Protein AF-D5GY36-F1 (afdb_monomer)

pLDDT: mean 95.46, std 3.85, range [74.31, 98.12]

Nearest PDB structures (foldseek):
  2w37-assembly1_A  TM=1.004E+00  e=1.116E-05  Lentilactobacillus hilgardii
  7xjt-assembly2_B  TM=9.598E-01  e=1.603E-04  Psychrobacter sp. PAMC 21119
  7nov-assembly1_A  TM=9.825E-01  e=8.627E-04  Mycobacterium tuberculosis H37Rv
  4kwt-assembly1_A  TM=9.676E-01  e=1.512E-03  Vibrio vulnificus CMCP6
  4kwt-assembly1_C  TM=9.626E-01  e=3.049E-03  Vibrio vulnificus CMCP6

Radius of gyration: 10.35 Å; Cα contacts (8 Å, |Δi|>4): 109; chains: 1; bounding box: 25×17×26 Å

Organism: Lactobacillus crispatus (strain ST1) (NCBI:txid748671)

Mean predicted aligned error: 2.42 Å

Solvent-accessible surface area (backbone atoms only — not comparable to full-atom values): 3168 Å² total; per-residue (Å²): 107,57,71,23,63,41,71,63,44,44,49,47,42,34,53,28,10,58,72,36,39,64,37,69,47,33,20,55,77,96,30,48,52,53,69,71,54,52,52,53,19,49,55,32,13,70,76,43,68,20,63,69,44,79,39,67,66,87,125

Structure (mmCIF, N/CA/C/O backbone):
data_AF-D5GY36-F1
#
_entry.id   AF-D5GY36-F1
#
loop_
_atom_site.group_PDB
_atom_site.id
_atom_site.type_symbol
_atom_site.label_atom_id
_atom_site.label_alt_id
_atom_site.label_comp_id
_atom_site.label_asym_id
_atom_site.label_entity_id
_atom_site.label_seq_id
_atom_site.pdbx_PDB_ins_code
_atom_site.Cartn_x
_atom_site.Cartn_y
_atom_site.Cartn_z
_atom_site.occupancy
_atom_site.B_iso_or_equiv
_atom_site.auth_seq_id
_atom_site.auth_comp_id
_atom_site.auth_asym_id
_atom_site.auth_atom_id
_atom_site.pdbx_PDB_model_num
ATOM 1 N N . MET A 1 1 ? 3.022 4.198 -9.394 1.00 82.75 1 MET A N 1
ATOM 2 C CA . MET A 1 1 ? 3.859 3.294 -10.208 1.00 82.75 1 MET A CA 1
ATOM 3 C C . MET A 1 1 ? 5.254 3.883 -10.262 1.00 82.75 1 MET A C 1
ATOM 5 O O . MET A 1 1 ? 5.349 5.075 -10.524 1.00 82.75 1 MET A O 1
ATOM 9 N N . GLY A 1 2 ? 6.298 3.109 -9.975 1.00 89.31 2 GLY A N 1
ATOM 10 C CA . GLY A 1 2 ? 7.670 3.630 -9.912 1.00 89.31 2 GLY A CA 1
ATOM 11 C C . GLY A 1 2 ? 8.451 3.030 -8.749 1.00 89.31 2 GLY A C 1
ATOM 12 O O . GLY A 1 2 ? 8.269 1.853 -8.446 1.00 89.31 2 GLY A O 1
ATOM 13 N N . ASP A 1 3 ? 9.301 3.828 -8.107 1.00 93.19 3 ASP A N 1
ATOM 14 C CA . ASP A 1 3 ? 10.003 3.437 -6.883 1.00 93.19 3 ASP A CA 1
ATOM 15 C C . ASP A 1 3 ? 9.048 3.524 -5.685 1.00 93.19 3 ASP A C 1
ATOM 17 O O . ASP A 1 3 ? 8.572 4.603 -5.346 1.00 93.19 3 ASP A O 1
ATOM 21 N N . GLY A 1 4 ? 8.716 2.387 -5.073 1.00 91.75 4 GLY A N 1
ATOM 22 C CA . GLY A 1 4 ? 7.877 2.363 -3.878 1.00 91.75 4 GLY A CA 1
ATOM 23 C C . GLY A 1 4 ? 8.645 2.602 -2.582 1.00 91.75 4 GLY A C 1
ATOM 24 O O . GLY A 1 4 ? 8.008 2.662 -1.542 1.00 91.75 4 GLY A O 1
ATOM 25 N N . ARG A 1 5 ? 9.978 2.726 -2.603 1.00 92.19 5 ARG A N 1
ATOM 26 C CA . ARG A 1 5 ? 10.793 3.012 -1.407 1.00 92.19 5 ARG A CA 1
ATOM 27 C C . ARG A 1 5 ? 11.150 4.480 -1.258 1.00 92.19 5 ARG A C 1
ATOM 29 O O . ARG A 1 5 ? 11.849 4.827 -0.303 1.00 92.19 5 ARG A O 1
ATOM 36 N N . ASP A 1 6 ? 10.714 5.323 -2.187 1.00 93.94 6 ASP A N 1
ATOM 37 C CA . ASP A 1 6 ? 10.897 6.754 -2.046 1.00 93.94 6 ASP A CA 1
ATOM 38 C C . ASP A 1 6 ? 9.969 7.327 -0.959 1.00 93.94 6 ASP A C 1
ATOM 40 O O . ASP A 1 6 ? 8.958 6.750 -0.546 1.00 93.94 6 ASP A O 1
ATOM 44 N N . ASN A 1 7 ? 10.340 8.501 -0.461 1.00 92.94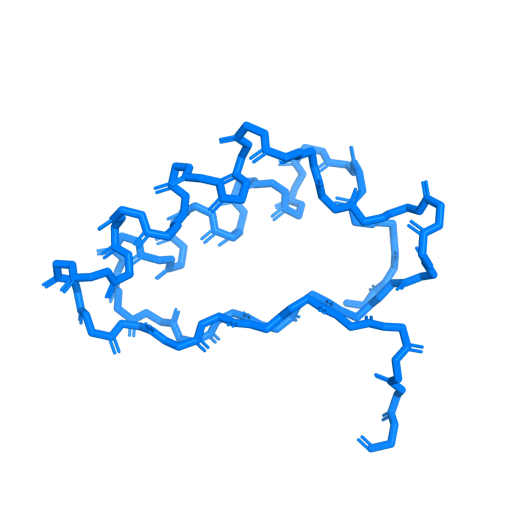 7 ASN A N 1
ATOM 45 C CA . ASN A 1 7 ? 9.580 9.176 0.585 1.00 92.94 7 ASN A CA 1
ATOM 46 C C . ASN A 1 7 ? 8.212 9.683 0.095 1.00 92.94 7 ASN A C 1
ATOM 48 O O . ASN A 1 7 ? 7.325 9.929 0.916 1.00 92.94 7 ASN A O 1
ATOM 52 N N . VAL A 1 8 ? 8.029 9.855 -1.217 1.00 95.25 8 VAL A N 1
ATOM 53 C CA . VAL A 1 8 ? 6.775 10.321 -1.813 1.00 95.25 8 VAL A CA 1
ATOM 54 C C . VAL A 1 8 ? 5.739 9.202 -1.808 1.00 95.25 8 VAL A C 1
ATOM 56 O O . VAL A 1 8 ? 4.607 9.450 -1.407 1.00 95.25 8 VAL A O 1
ATOM 59 N N . ALA A 1 9 ? 6.111 7.979 -2.179 1.00 95.81 9 ALA A N 1
ATOM 60 C CA . ALA A 1 9 ? 5.280 6.785 -2.118 1.00 95.81 9 ALA A CA 1
ATOM 61 C C . ALA A 1 9 ? 4.882 6.475 -0.674 1.00 95.81 9 ALA A C 1
ATOM 63 O O . ALA A 1 9 ? 3.701 6.246 -0.410 1.00 95.81 9 ALA A O 1
ATOM 64 N N . ASP A 1 10 ? 5.832 6.559 0.262 1.00 96.00 10 ASP A N 1
ATOM 65 C CA . ASP A 1 10 ? 5.564 6.386 1.691 1.00 96.00 10 ASP A CA 1
ATOM 66 C C . ASP A 1 10 ? 4.562 7.443 2.204 1.00 96.00 10 ASP A C 1
ATOM 68 O O . ASP A 1 10 ? 3.551 7.109 2.830 1.00 96.00 10 ASP A O 1
ATOM 72 N N . SER A 1 11 ? 4.787 8.723 1.881 1.00 96.69 11 SER A N 1
ATOM 73 C CA . SER A 1 11 ? 3.898 9.822 2.293 1.00 96.69 11 SER A CA 1
ATOM 74 C C . SER A 1 11 ? 2.517 9.723 1.647 1.00 96.69 11 SER A C 1
ATOM 76 O O . SER A 1 11 ? 1.506 9.951 2.308 1.00 96.69 11 SER A O 1
ATOM 78 N N . LEU A 1 12 ? 2.456 9.367 0.364 1.00 96.50 12 LEU A N 1
ATOM 79 C CA . LEU A 1 12 ? 1.211 9.203 -0.378 1.00 96.50 12 LEU A CA 1
ATOM 80 C C . LEU A 1 12 ? 0.383 8.053 0.190 1.00 96.50 12 LEU A C 1
ATOM 82 O O . LEU A 1 12 ? -0.821 8.211 0.383 1.00 96.50 12 LEU A O 1
ATOM 86 N N . LEU A 1 13 ? 1.026 6.921 0.485 1.00 97.69 13 LEU A N 1
ATOM 87 C CA . LEU A 1 13 ? 0.378 5.758 1.076 1.00 97.69 13 LEU A CA 1
ATOM 88 C C . LEU A 1 13 ? -0.225 6.112 2.437 1.00 97.69 13 LEU A C 1
ATOM 90 O O . LEU A 1 13 ? -1.409 5.872 2.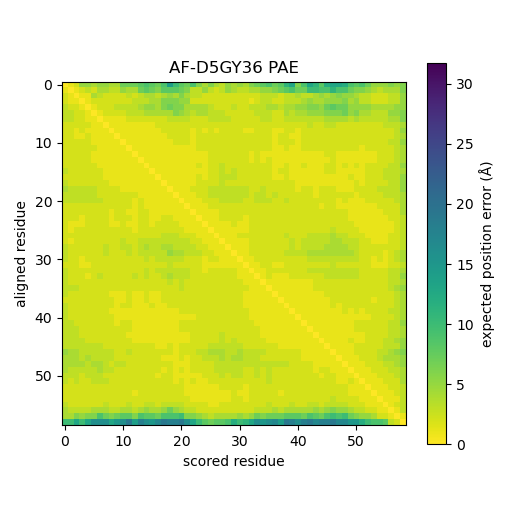661 1.00 97.69 13 LEU A O 1
ATOM 94 N N . VAL A 1 14 ? 0.547 6.735 3.327 1.00 97.56 14 VAL A N 1
ATOM 95 C CA . VAL A 1 14 ? 0.071 7.087 4.672 1.00 97.56 14 VAL A CA 1
ATOM 96 C C . VAL A 1 14 ? -1.016 8.161 4.625 1.00 97.56 14 VAL A C 1
ATOM 98 O O . VAL A 1 14 ? -2.093 7.955 5.182 1.00 97.56 14 VAL A O 1
ATOM 101 N N . CYS A 1 15 ? -0.786 9.279 3.933 1.00 97.62 15 CYS A N 1
ATOM 102 C CA . CYS A 1 15 ? -1.762 10.368 3.854 1.00 97.62 15 CYS A CA 1
ATOM 103 C C . CYS A 1 15 ? -3.046 9.938 3.137 1.00 97.62 15 CYS A C 1
ATOM 105 O O . CYS A 1 15 ? -4.140 10.270 3.589 1.00 97.62 15 CYS A O 1
ATOM 107 N N . GLY A 1 16 ? -2.940 9.171 2.049 1.00 97.56 16 GLY A N 1
ATOM 108 C CA . GLY A 1 16 ? -4.110 8.622 1.366 1.00 97.56 16 GLY A CA 1
ATOM 109 C C . GLY A 1 16 ? -4.918 7.708 2.284 1.00 97.56 16 GLY A C 1
ATOM 110 O O . GLY A 1 16 ? -6.135 7.863 2.380 1.00 97.56 16 GLY A O 1
ATOM 111 N N . SER A 1 17 ? -4.232 6.862 3.062 1.00 97.88 17 SER A N 1
ATOM 112 C CA . SER A 1 17 ? -4.876 6.016 4.072 1.00 97.88 17 SER A CA 1
ATOM 113 C C . SER A 1 17 ? -5.607 6.829 5.132 1.00 97.88 17 SER A C 1
ATOM 115 O O . SER A 1 17 ? -6.727 6.484 5.485 1.00 97.88 17 SER A O 1
ATOM 117 N N . MET A 1 18 ? -5.015 7.918 5.631 1.00 97.62 18 MET A N 1
ATOM 118 C CA . MET A 1 18 ?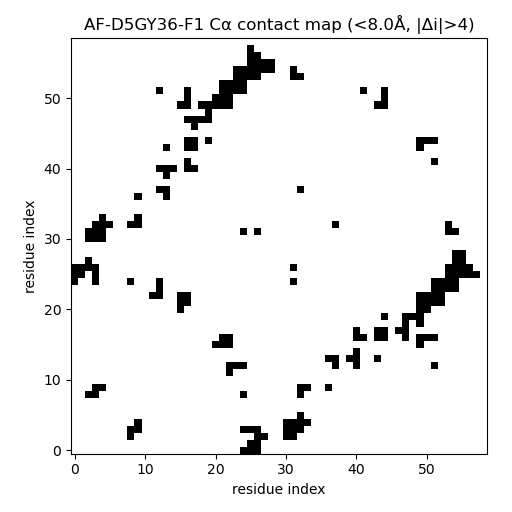 -5.662 8.804 6.611 1.00 97.62 18 MET A CA 1
ATOM 119 C C . MET A 1 18 ? -6.938 9.446 6.055 1.00 97.62 18 MET A C 1
ATOM 121 O O . MET A 1 18 ? -7.918 9.600 6.777 1.00 97.62 18 MET A O 1
ATOM 125 N N . LEU A 1 19 ? -6.933 9.811 4.771 1.00 97.69 19 LEU A N 1
ATOM 126 C CA . LEU A 1 19 ? -8.045 10.497 4.109 1.00 97.69 19 LEU A CA 1
ATOM 127 C C . LEU A 1 19 ? -9.140 9.548 3.591 1.00 97.69 19 LEU A C 1
ATOM 129 O O . LEU A 1 19 ? -10.115 10.019 3.008 1.00 97.69 19 LEU A O 1
ATOM 133 N N . GLY A 1 20 ? -8.995 8.229 3.765 1.00 96.62 20 GLY A N 1
ATOM 134 C CA . GLY A 1 20 ? -9.945 7.243 3.229 1.00 96.62 20 GLY A CA 1
ATOM 135 C C . GLY A 1 20 ? -9.809 7.010 1.722 1.00 96.62 20 GLY A C 1
ATOM 136 O O . GLY A 1 20 ? -10.701 6.442 1.095 1.00 96.62 20 GLY A O 1
ATOM 137 N N . VAL A 1 21 ? -8.698 7.441 1.123 1.00 97.88 21 VAL A N 1
ATOM 138 C CA . VAL A 1 21 ? -8.405 7.244 -0.298 1.00 97.88 21 VAL A CA 1
ATOM 139 C C . VAL A 1 21 ? -7.738 5.888 -0.489 1.00 97.88 21 VAL A C 1
ATOM 141 O O . VAL A 1 21 ? -6.776 5.557 0.196 1.00 97.88 21 VAL A O 1
ATOM 144 N N . ASN A 1 22 ? -8.218 5.112 -1.460 1.00 97.69 22 ASN A N 1
ATOM 145 C CA . ASN A 1 22 ? -7.586 3.848 -1.834 1.00 97.69 22 ASN A CA 1
ATOM 146 C C . ASN A 1 22 ? -6.281 4.131 -2.586 1.00 97.69 22 ASN A C 1
ATOM 148 O O . ASN A 1 22 ? -6.314 4.687 -3.688 1.00 97.69 22 ASN A O 1
ATOM 152 N N . VAL A 1 23 ? -5.141 3.750 -2.008 1.00 96.56 23 VAL A N 1
ATOM 153 C CA . VAL A 1 23 ? -3.823 3.952 -2.623 1.00 96.56 23 VAL A CA 1
ATOM 154 C C . VAL A 1 23 ? -3.262 2.631 -3.122 1.00 96.56 23 VAL A C 1
ATOM 156 O O . VAL A 1 23 ? -3.090 1.681 -2.359 1.00 96.56 23 VAL A O 1
ATOM 159 N N . HIS A 1 24 ? -2.943 2.576 -4.413 1.00 96.69 24 HIS A N 1
ATOM 160 C CA . HIS A 1 24 ? -2.294 1.423 -5.028 1.00 96.69 24 HIS A CA 1
ATOM 161 C C . HIS A 1 24 ? -0.849 1.773 -5.417 1.00 96.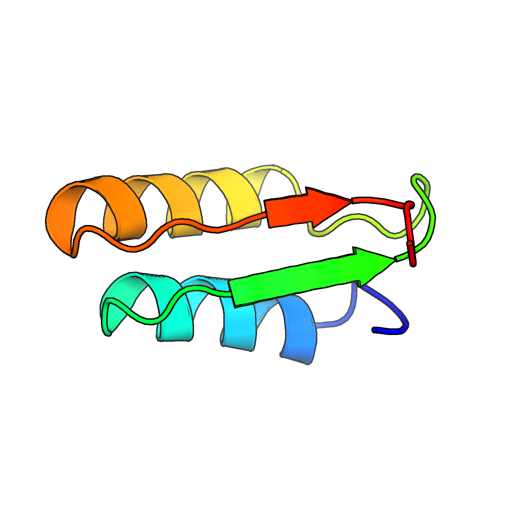69 24 HIS A C 1
ATOM 163 O O . HIS A 1 24 ? -0.610 2.596 -6.307 1.00 96.69 24 HIS A O 1
ATOM 169 N N . ILE A 1 25 ? 0.125 1.142 -4.760 1.00 96.38 25 ILE A N 1
ATOM 170 C CA . ILE A 1 25 ? 1.551 1.260 -5.076 1.00 96.38 25 ILE A CA 1
ATOM 171 C C . ILE A 1 25 ? 1.955 0.072 -5.950 1.00 96.38 25 ILE A C 1
ATOM 173 O O . ILE A 1 25 ? 2.082 -1.054 -5.477 1.00 96.38 25 ILE A O 1
ATOM 177 N N . VAL A 1 26 ? 2.167 0.347 -7.235 1.00 96.81 26 VAL A N 1
ATOM 178 C CA . VAL A 1 26 ? 2.668 -0.636 -8.206 1.00 96.81 26 VAL A CA 1
ATOM 179 C C . VAL A 1 26 ? 4.175 -0.457 -8.378 1.00 96.81 26 VAL A C 1
ATOM 181 O O . VAL A 1 26 ? 4.621 0.581 -8.880 1.00 96.81 26 VAL A O 1
ATOM 184 N N . THR A 1 27 ? 4.968 -1.426 -7.933 1.00 96.19 27 THR A N 1
ATOM 185 C CA . THR A 1 27 ? 6.440 -1.354 -7.925 1.00 96.19 27 THR A CA 1
ATOM 186 C C . THR A 1 27 ? 7.046 -2.763 -7.858 1.00 96.19 27 THR A C 1
ATOM 188 O O . THR A 1 27 ? 6.386 -3.659 -7.352 1.00 96.19 27 THR A O 1
ATOM 191 N N . PRO A 1 28 ? 8.269 -3.036 -8.346 1.00 95.25 28 PRO A N 1
ATOM 192 C CA . PRO A 1 28 ? 8.896 -4.352 -8.185 1.00 95.25 28 PRO A CA 1
ATOM 193 C C . PRO A 1 28 ? 9.061 -4.751 -6.708 1.00 95.25 28 PRO A C 1
ATOM 195 O O . PRO A 1 28 ? 9.378 -3.901 -5.881 1.00 95.25 28 PRO A O 1
ATOM 198 N N . LYS A 1 29 ? 8.964 -6.050 -6.373 1.00 94.44 29 LYS A N 1
ATOM 199 C CA . LYS A 1 29 ? 9.118 -6.573 -4.990 1.00 94.44 29 LYS A CA 1
ATOM 200 C C . LYS A 1 29 ? 10.296 -5.984 -4.183 1.00 94.44 29 LYS A C 1
ATOM 202 O O . LYS A 1 29 ? 10.092 -5.646 -3.019 1.00 94.44 29 LYS A O 1
ATOM 207 N N . PRO A 1 30 ? 11.513 -5.819 -4.745 1.00 94.50 30 PRO A N 1
ATOM 208 C CA . PRO A 1 30 ? 12.643 -5.226 -4.014 1.00 94.50 30 PRO A CA 1
ATOM 209 C C . PRO A 1 30 ? 12.455 -3.750 -3.618 1.00 94.50 30 PRO A C 1
ATOM 211 O O . PRO A 1 30 ? 13.191 -3.244 -2.767 1.00 94.50 30 PRO A O 1
ATOM 214 N N . LEU A 1 31 ? 11.503 -3.067 -4.256 1.00 96.00 31 LEU A N 1
ATOM 215 C CA . LEU A 1 31 ? 11.180 -1.650 -4.102 1.00 96.00 31 LEU A CA 1
ATOM 216 C C . LEU A 1 31 ? 9.801 -1.430 -3.459 1.00 96.00 31 LEU A C 1
ATOM 218 O O . LEU A 1 31 ? 9.251 -0.338 -3.547 1.00 96.00 31 LEU A O 1
ATOM 222 N N . PHE A 1 32 ? 9.228 -2.438 -2.799 1.00 95.81 32 PHE A N 1
ATOM 223 C CA . PHE A 1 32 ? 8.023 -2.237 -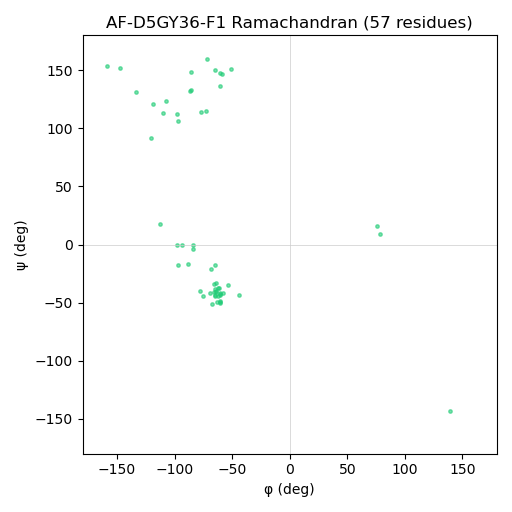1.989 1.00 95.81 32 PHE A CA 1
ATOM 224 C C . PHE A 1 32 ? 8.287 -1.221 -0.866 1.00 95.81 32 PHE A C 1
ATOM 226 O O . PHE A 1 32 ? 9.391 -1.182 -0.318 1.00 95.81 32 PHE A O 1
ATOM 233 N N . THR A 1 33 ? 7.259 -0.445 -0.500 1.00 95.31 33 THR A N 1
ATOM 234 C CA . THR A 1 33 ? 7.287 0.500 0.633 1.00 95.31 33 THR A CA 1
ATOM 235 C C . THR A 1 33 ? 7.780 -0.176 1.907 1.00 95.31 33 THR A C 1
ATOM 237 O O . THR A 1 33 ? 7.600 -1.382 2.109 1.00 95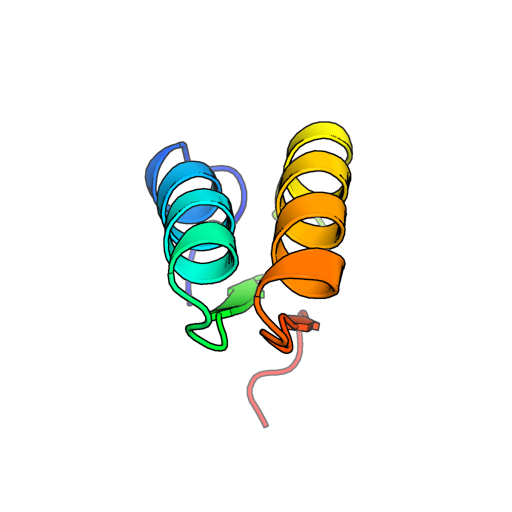.31 33 THR A O 1
ATOM 240 N N . HIS A 1 34 ? 8.405 0.592 2.797 1.00 95.50 34 HIS A N 1
ATOM 241 C CA . HIS A 1 34 ? 8.984 0.036 4.018 1.00 95.50 34 HIS A CA 1
ATOM 242 C C . HIS A 1 34 ? 7.903 -0.629 4.894 1.00 95.50 34 HIS A C 1
ATOM 244 O O . HIS A 1 34 ? 6.844 -0.033 5.092 1.00 95.50 34 HIS A O 1
ATOM 250 N N . PRO A 1 35 ? 8.142 -1.828 5.470 1.00 94.62 35 PRO A N 1
ATOM 251 C CA . PRO A 1 35 ? 7.134 -2.545 6.261 1.00 94.62 35 PRO A CA 1
ATOM 252 C C . PRO A 1 35 ? 6.524 -1.720 7.404 1.00 94.62 35 PRO A C 1
ATOM 254 O O . PRO A 1 35 ? 5.328 -1.822 7.675 1.00 94.62 35 PRO A O 1
ATOM 257 N N . ASP A 1 36 ? 7.321 -0.857 8.036 1.00 96.62 36 ASP A N 1
ATOM 258 C CA . ASP A 1 36 ? 6.843 0.040 9.092 1.00 96.62 36 ASP A CA 1
ATOM 259 C C . ASP A 1 36 ? 5.836 1.070 8.556 1.00 96.62 36 ASP A C 1
ATOM 261 O O . ASP A 1 36 ? 4.819 1.337 9.196 1.00 96.62 36 ASP A O 1
ATOM 265 N N . VAL A 1 37 ? 6.058 1.589 7.345 1.00 96.50 37 VAL A N 1
ATOM 266 C CA . VAL A 1 37 ? 5.139 2.511 6.661 1.00 96.50 37 VAL A CA 1
ATOM 267 C C . VAL A 1 37 ? 3.858 1.792 6.254 1.00 96.50 37 VAL A C 1
ATOM 269 O O . VAL A 1 37 ? 2.767 2.316 6.474 1.00 96.50 37 VAL A O 1
ATOM 272 N N . GLN A 1 38 ? 3.968 0.562 5.741 1.00 96.50 38 GLN A N 1
ATOM 273 C CA . GLN A 1 38 ? 2.801 -0.269 5.428 1.00 96.50 38 GLN A CA 1
ATOM 274 C C . GLN A 1 38 ? 1.928 -0.487 6.667 1.00 96.50 38 GLN A C 1
ATOM 276 O O . GLN A 1 38 ? 0.706 -0.374 6.593 1.00 96.50 38 GLN A O 1
ATOM 281 N N . LYS A 1 39 ? 2.547 -0.737 7.827 1.00 97.69 39 LYS A N 1
ATOM 282 C CA . LYS A 1 39 ? 1.839 -0.900 9.102 1.00 97.69 39 LYS A CA 1
ATOM 283 C C . LYS A 1 39 ? 1.132 0.384 9.540 1.00 97.69 39 LYS A C 1
ATOM 285 O O . LYS A 1 39 ? -0.017 0.323 9.971 1.00 97.69 39 LYS A O 1
ATOM 290 N N . ILE A 1 40 ? 1.788 1.537 9.413 1.00 97.75 40 ILE A N 1
ATOM 291 C CA . ILE A 1 40 ? 1.183 2.843 9.720 1.00 97.75 40 ILE A CA 1
ATOM 292 C C . ILE A 1 40 ? -0.034 3.087 8.819 1.00 97.75 40 ILE A C 1
ATOM 294 O O . ILE A 1 40 ? -1.116 3.402 9.311 1.00 97.75 40 ILE A O 1
ATOM 298 N N . ALA A 1 41 ? 0.124 2.889 7.511 1.00 97.75 41 ALA A N 1
ATOM 299 C CA . ALA A 1 41 ? -0.946 3.034 6.534 1.00 97.75 41 ALA A CA 1
ATOM 300 C C . ALA A 1 41 ? -2.114 2.074 6.802 1.00 97.75 41 ALA A C 1
ATOM 302 O O . ALA A 1 41 ? -3.270 2.484 6.750 1.00 97.75 41 ALA A O 1
ATOM 303 N N . GLN A 1 42 ? -1.826 0.819 7.160 1.00 97.44 42 GLN A N 1
ATOM 304 C CA . GLN A 1 42 ? -2.842 -0.181 7.483 1.00 97.44 42 GLN A CA 1
ATOM 305 C C . GLN A 1 42 ? -3.684 0.208 8.705 1.00 97.44 42 GLN A C 1
ATOM 307 O O . GLN A 1 42 ? -4.890 -0.033 8.697 1.00 97.44 42 GLN A O 1
ATOM 312 N N . ASN A 1 43 ? -3.079 0.818 9.729 1.00 97.88 43 ASN A N 1
ATOM 313 C CA . ASN A 1 43 ? -3.819 1.312 10.893 1.00 97.88 43 ASN A CA 1
ATOM 314 C C . ASN A 1 43 ? -4.807 2.410 10.479 1.00 97.88 43 ASN A C 1
ATOM 316 O O . ASN A 1 43 ? -5.993 2.314 10.772 1.00 97.88 43 ASN A O 1
ATOM 320 N N . PHE A 1 44 ? -4.349 3.405 9.713 1.00 98.12 44 PHE A N 1
ATOM 321 C CA . PHE A 1 44 ? -5.240 4.456 9.214 1.00 98.12 44 PHE A CA 1
ATOM 322 C C . PHE A 1 44 ? -6.308 3.923 8.264 1.00 98.12 44 PHE A C 1
ATOM 324 O O . PHE A 1 44 ? -7.427 4.422 8.263 1.00 98.12 44 PHE A O 1
ATOM 331 N N . ALA A 1 45 ? -5.989 2.893 7.482 1.00 97.81 45 ALA A N 1
ATOM 332 C CA . ALA A 1 45 ? -6.935 2.254 6.584 1.00 97.81 45 ALA A CA 1
ATOM 333 C C . ALA A 1 45 ? -8.075 1.537 7.312 1.00 97.81 45 ALA A C 1
ATOM 335 O O . ALA A 1 45 ? -9.206 1.546 6.826 1.00 97.81 45 ALA A O 1
ATOM 336 N N . GLN A 1 46 ? -7.805 0.960 8.487 1.00 97.19 46 GLN A N 1
ATOM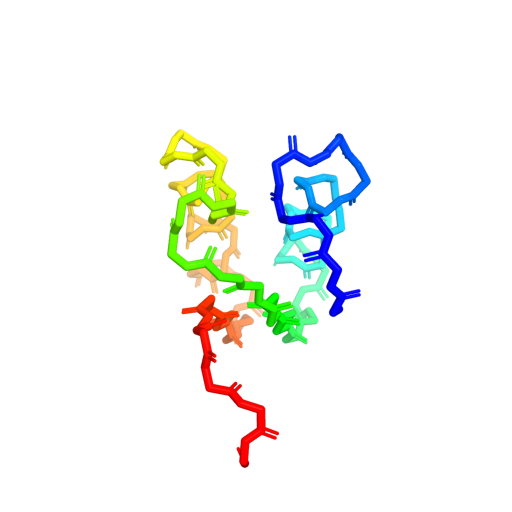 337 C CA . GLN A 1 46 ? -8.846 0.377 9.338 1.00 97.19 46 GLN A CA 1
ATOM 338 C C . GLN A 1 46 ? -9.830 1.441 9.835 1.00 97.19 46 GLN A C 1
ATOM 340 O O . GLN A 1 46 ? -11.034 1.192 9.829 1.00 97.19 46 GLN A O 1
ATOM 345 N N . ASP A 1 47 ? -9.329 2.622 10.197 1.00 97.12 47 ASP A N 1
ATOM 346 C CA . ASP A 1 47 ? -10.157 3.715 10.714 1.00 97.12 47 ASP A CA 1
ATOM 347 C C . ASP A 1 47 ? -10.919 4.454 9.603 1.00 97.12 47 ASP A C 1
ATOM 349 O O . ASP A 1 47 ? -12.086 4.810 9.765 1.00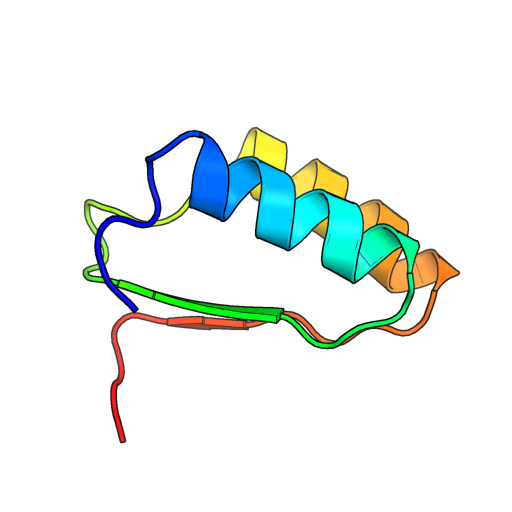 97.12 47 ASP A O 1
ATOM 353 N N . SER A 1 48 ? -10.273 4.688 8.458 1.00 97.31 48 SER A N 1
ATOM 354 C CA . SER A 1 48 ? -10.831 5.473 7.350 1.00 97.31 48 SER A CA 1
ATOM 355 C C . SER A 1 48 ? -11.642 4.655 6.344 1.00 97.31 48 SER A C 1
ATOM 357 O O . SER A 1 48 ? -12.376 5.222 5.534 1.00 97.31 48 SER A O 1
ATOM 359 N N . GLY A 1 49 ? -11.490 3.329 6.356 1.00 97.00 49 GLY A N 1
ATOM 360 C CA . GLY A 1 49 ? -12.081 2.422 5.373 1.00 97.00 49 GLY A CA 1
ATOM 361 C C . GLY A 1 49 ? -11.344 2.365 4.030 1.00 97.00 49 GLY A C 1
ATOM 362 O O . GLY A 1 49 ? -11.869 1.762 3.087 1.00 97.00 49 GLY A O 1
ATOM 363 N N . SER A 1 50 ? -10.154 2.968 3.915 1.00 97.69 50 SER A N 1
ATOM 364 C CA . SER A 1 50 ? -9.341 2.846 2.696 1.00 97.69 50 SER A CA 1
ATOM 365 C C . SER A 1 50 ? -8.875 1.406 2.453 1.00 97.69 50 SER A C 1
ATOM 367 O O . SER A 1 50 ? -8.681 0.603 3.365 1.00 97.69 50 SER A O 1
ATOM 369 N N . LYS A 1 51 ? -8.703 1.066 1.176 1.00 97.12 51 LYS A N 1
ATOM 370 C CA . LYS A 1 51 ? -8.249 -0.243 0.701 1.00 97.12 51 LYS A CA 1
ATOM 371 C C . LYS A 1 51 ? -6.976 -0.055 -0.099 1.00 97.12 51 LYS A C 1
ATOM 373 O O . LYS A 1 51 ? -7.021 0.198 -1.300 1.00 97.12 51 LYS A O 1
ATOM 378 N N . ASN A 1 52 ? -5.846 -0.150 0.585 1.00 96.12 52 ASN A N 1
ATOM 379 C CA . ASN A 1 52 ? -4.552 -0.005 -0.061 1.00 96.12 52 ASN A CA 1
ATOM 380 C C . ASN A 1 52 ? -4.069 -1.328 -0.641 1.00 96.12 52 ASN A C 1
ATOM 382 O O . ASN A 1 52 ? -4.320 -2.395 -0.080 1.00 96.12 52 ASN A O 1
ATOM 386 N N . LEU A 1 53 ? -3.326 -1.237 -1.739 1.00 96.75 53 LEU A N 1
ATOM 387 C CA . LEU A 1 53 ? -2.702 -2.377 -2.398 1.00 96.75 53 LEU A CA 1
ATOM 388 C C . LEU A 1 53 ? -1.252 -2.040 -2.728 1.00 96.75 53 LEU A C 1
ATOM 390 O O . LEU A 1 53 ? -0.970 -0.998 -3.312 1.00 96.75 53 LEU A O 1
ATOM 394 N N . ILE A 1 54 ? -0.333 -2.936 -2.388 1.00 96.25 54 ILE A N 1
ATOM 395 C CA . ILE A 1 54 ? 1.059 -2.868 -2.834 1.00 96.25 54 ILE A CA 1
ATOM 396 C C . ILE A 1 54 ? 1.309 -4.130 -3.646 1.00 96.25 54 ILE A C 1
ATO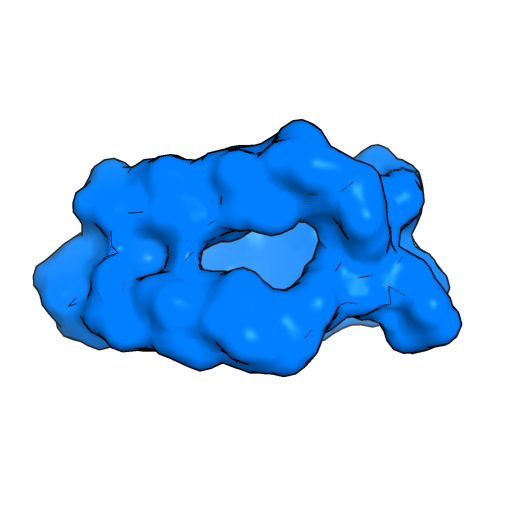M 398 O O . ILE A 1 54 ? 1.099 -5.235 -3.147 1.00 96.25 54 ILE A O 1
ATOM 402 N N . THR A 1 55 ? 1.691 -3.968 -4.907 1.00 96.62 55 THR A N 1
ATOM 403 C CA . THR A 1 55 ? 1.799 -5.080 -5.854 1.00 96.62 55 THR A CA 1
ATOM 404 C C . THR A 1 55 ? 2.924 -4.841 -6.855 1.00 96.62 55 THR A C 1
ATOM 406 O O . THR A 1 55 ? 3.261 -3.698 -7.162 1.00 96.62 55 THR A O 1
ATOM 409 N N . ASP A 1 56 ? 3.508 -5.922 -7.364 1.00 96.25 56 ASP A N 1
ATOM 410 C CA . ASP A 1 56 ? 4.400 -5.897 -8.526 1.00 96.25 56 ASP A CA 1
ATOM 411 C C . ASP A 1 56 ? 3.671 -6.170 -9.845 1.00 96.25 56 ASP A C 1
ATOM 413 O O . ASP A 1 56 ? 4.292 -6.136 -10.907 1.00 96.25 56 ASP A O 1
ATOM 417 N N . ASP A 1 57 ? 2.360 -6.401 -9.779 1.00 94.75 57 ASP A N 1
ATOM 418 C CA . ASP A 1 57 ? 1.507 -6.595 -10.944 1.00 94.75 57 ASP A CA 1
ATOM 419 C C . ASP A 1 57 ? 1.004 -5.259 -11.508 1.00 94.75 57 ASP A C 1
ATOM 421 O O . ASP A 1 57 ? 0.539 -4.385 -10.773 1.00 94.75 57 ASP A O 1
ATOM 425 N N . ILE A 1 58 ? 1.117 -5.110 -12.826 1.00 87.25 58 ILE A N 1
ATOM 426 C CA . ILE A 1 58 ? 0.653 -3.941 -13.586 1.00 87.25 58 ILE A CA 1
ATOM 427 C C . ILE A 1 58 ? -0.735 -4.210 -14.203 1.00 87.25 58 ILE A C 1
ATOM 429 O O . ILE A 1 58 ? -1.399 -3.255 -14.609 1.00 87.25 58 ILE A O 1
ATOM 433 N N . ALA A 1 59 ? -1.143 -5.482 -14.304 1.00 74.31 59 ALA A N 1
ATOM 434 C CA . ALA A 1 59 ? -2.360 -5.926 -14.983 1.00 74.31 59 ALA A CA 1
ATOM 435 C C . ALA A 1 59 ? -3.662 -5.517 -14.275 1.00 74.31 59 ALA A C 1
ATOM 437 O O . ALA A 1 59 ? -3.681 -5.393 -13.028 1.00 74.31 59 ALA A O 1
#

Secondary structure (DSSP, 8-state):
---TTSHHHHHHHHHHHHTT---EEE--GGGPPPHHHHHHHHHHHHHH----EEES---

InterPro domains:
  IPR006131 Aspartate/ornithine carbamoyltransferase, Asp/Orn-binding domain [PF00185] (1-58)
  IPR036901 Aspartate/ornithine carbamoyltransferase superfamily [G3DSA:3.40.50.1370] (1-59)
  IPR036901 Aspartate/ornithine carbamoyltransferase superfamily [SSF53671] (1-58)

Sequence (59 aa):
MGDGRDNVADSLLVCGSMLGVNVHIVTPKPLFTHPDVQKIAQNFAQDSGSKNLITDDIA

Foldseek 3Di:
DEQCQDPVVLCCLLVCLQQQHAAEAADPPVRHYDPVSVVNSVVSCVVSVHHYHYYPDPD